Protein AF-A0A537M0W3-F1 (afdb_monomer_lite)

Radius of gyration: 39.7 Å; chains: 1; bounding box: 107×57×87 Å

Structure (mmCIF, N/CA/C/O backbone):
data_AF-A0A537M0W3-F1
#
_entry.id   AF-A0A537M0W3-F1
#
loop_
_atom_site.group_PDB
_atom_site.id
_atom_site.type_symbol
_atom_site.label_atom_id
_atom_site.label_alt_id
_atom_site.label_comp_id
_atom_site.label_asym_id
_atom_site.label_entity_id
_atom_site.label_seq_id
_atom_site.pdbx_PDB_ins_code
_atom_site.Cartn_x
_atom_site.Cartn_y
_atom_site.Cartn_z
_atom_site.occupancy
_atom_site.B_iso_or_equiv
_atom_site.auth_seq_id
_atom_site.auth_comp_id
_atom_site.auth_asym_id
_atom_site.auth_atom_id
_atom_site.pdbx_PDB_model_num
ATOM 1 N N . MET A 1 1 ? 85.245 47.380 -5.553 1.00 40.91 1 MET A N 1
ATOM 2 C CA . MET A 1 1 ? 85.150 46.932 -6.962 1.00 40.91 1 MET A CA 1
ATOM 3 C C . MET A 1 1 ? 83.677 46.834 -7.334 1.00 40.91 1 MET A C 1
ATOM 5 O O . MET A 1 1 ? 82.998 45.937 -6.857 1.00 40.91 1 MET A O 1
ATOM 9 N N . HIS A 1 2 ? 83.150 47.804 -8.081 1.00 45.47 2 HIS A N 1
ATOM 10 C CA . HIS A 1 2 ? 81.760 47.818 -8.549 1.00 45.47 2 HIS A CA 1
ATOM 11 C C . HIS A 1 2 ? 81.747 47.508 -10.047 1.00 45.47 2 HIS A C 1
ATOM 13 O O . HIS A 1 2 ? 82.414 48.193 -10.819 1.00 45.47 2 HIS A O 1
ATOM 19 N N . ARG A 1 3 ? 81.030 46.451 -10.445 1.00 58.12 3 ARG A N 1
ATOM 20 C CA . ARG A 1 3 ? 80.797 46.100 -11.852 1.00 58.12 3 ARG A CA 1
ATOM 21 C C . ARG A 1 3 ? 79.487 46.749 -12.323 1.00 58.12 3 ARG A C 1
ATOM 23 O O . ARG A 1 3 ? 78.494 46.633 -11.609 1.00 58.12 3 ARG A O 1
ATOM 30 N N . PRO A 1 4 ? 79.459 47.409 -13.493 1.00 53.31 4 PRO A N 1
ATOM 31 C CA . PRO A 1 4 ? 78.241 48.001 -14.035 1.00 53.31 4 PRO A CA 1
ATOM 32 C C . PRO A 1 4 ? 77.312 46.930 -14.628 1.00 53.31 4 PRO A C 1
ATOM 34 O O . PRO A 1 4 ? 77.769 45.966 -15.243 1.00 53.31 4 PRO A O 1
ATOM 37 N N . LEU A 1 5 ? 76.003 47.125 -14.451 1.00 60.28 5 LEU A N 1
ATOM 38 C CA . LEU A 1 5 ? 74.943 46.320 -15.067 1.00 60.28 5 LEU A CA 1
ATOM 39 C C . LEU A 1 5 ? 74.863 46.589 -16.584 1.00 60.28 5 LEU A C 1
ATOM 41 O O . LEU A 1 5 ? 75.026 47.740 -17.006 1.00 60.28 5 LEU A O 1
ATOM 45 N N . PRO A 1 6 ? 74.585 45.567 -17.416 1.00 57.66 6 PRO A N 1
ATOM 46 C CA . PRO A 1 6 ? 74.405 45.753 -18.848 1.00 57.66 6 PRO A CA 1
ATOM 47 C C . PRO A 1 6 ? 73.098 46.499 -19.138 1.00 57.66 6 PRO A C 1
ATOM 49 O O . PRO A 1 6 ? 72.035 46.190 -18.601 1.00 57.66 6 PRO A O 1
ATOM 52 N N . ARG A 1 7 ? 73.189 47.490 -20.027 1.00 60.25 7 ARG A N 1
ATOM 53 C CA . ARG A 1 7 ? 72.039 48.184 -20.608 1.00 60.25 7 ARG A CA 1
ATOM 54 C C . ARG A 1 7 ? 71.311 47.206 -21.531 1.00 60.25 7 ARG A C 1
ATOM 56 O O . ARG A 1 7 ? 71.830 46.871 -22.593 1.00 60.25 7 ARG A O 1
ATOM 63 N N . PHE A 1 8 ? 70.128 46.750 -21.126 1.00 57.03 8 PHE A N 1
ATOM 64 C CA . PHE A 1 8 ? 69.232 46.001 -22.002 1.00 57.03 8 PHE A CA 1
ATOM 65 C C . PHE A 1 8 ? 68.821 46.904 -23.169 1.00 57.03 8 PHE A C 1
ATOM 67 O O . PHE A 1 8 ? 68.101 47.886 -23.002 1.00 57.03 8 PHE A O 1
ATOM 74 N N . CYS A 1 9 ? 69.357 46.598 -24.349 1.00 58.41 9 CYS A N 1
ATOM 75 C CA . CYS A 1 9 ? 69.017 47.262 -25.595 1.00 58.41 9 CYS A CA 1
ATOM 76 C C . CYS A 1 9 ? 67.552 46.940 -25.930 1.00 58.41 9 CYS A C 1
ATOM 78 O O . CYS A 1 9 ? 67.161 45.772 -25.949 1.00 58.41 9 CYS A O 1
ATOM 80 N N . ALA A 1 10 ? 66.744 47.965 -26.192 1.00 55.66 10 ALA A N 1
ATOM 81 C CA . ALA A 1 10 ? 65.304 47.898 -26.458 1.00 55.66 10 ALA A CA 1
ATOM 82 C C . ALA A 1 10 ? 64.933 47.244 -27.814 1.00 55.66 10 ALA A C 1
ATOM 84 O O . ALA A 1 10 ? 63.968 47.642 -28.456 1.00 55.66 10 ALA A O 1
ATOM 85 N N . ALA A 1 11 ? 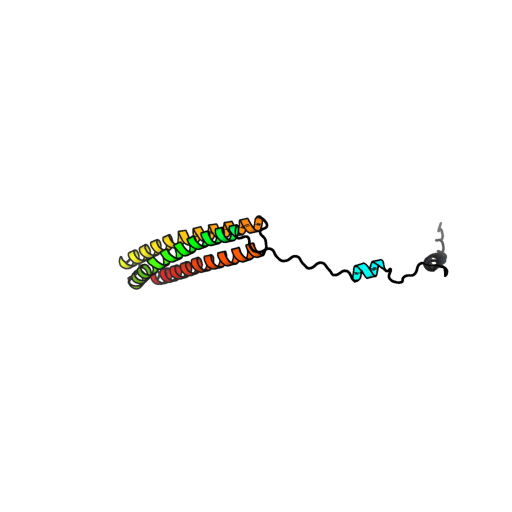65.700 46.252 -28.275 1.00 54.69 11 ALA A N 1
ATOM 86 C CA . ALA A 1 11 ? 65.519 45.592 -29.571 1.00 54.69 11 ALA A CA 1
ATOM 87 C C . ALA A 1 11 ? 64.727 44.270 -29.489 1.00 54.69 11 ALA A C 1
ATOM 89 O O . ALA A 1 11 ? 64.245 43.777 -30.506 1.00 54.69 11 ALA A O 1
ATOM 90 N N . ALA A 1 12 ? 64.549 43.702 -28.291 1.00 56.41 12 ALA A N 1
ATOM 91 C CA . ALA A 1 12 ? 63.830 42.439 -28.099 1.00 56.41 12 ALA A CA 1
ATOM 92 C C . ALA A 1 12 ? 62.313 42.478 -28.428 1.00 56.41 12 ALA A C 1
ATOM 94 O O . ALA A 1 12 ? 61.827 41.505 -29.003 1.00 56.41 12 ALA A O 1
ATOM 95 N N . PRO A 1 13 ? 61.543 43.556 -28.149 1.00 56.16 13 PRO A N 1
ATOM 96 C CA . PRO A 1 13 ? 60.104 43.565 -28.444 1.00 56.16 13 PRO A CA 1
ATOM 97 C C . PRO A 1 13 ? 59.805 43.705 -29.944 1.00 56.16 13 PRO A C 1
ATOM 99 O O . PRO A 1 13 ? 58.809 43.180 -30.433 1.00 56.16 13 PRO A O 1
ATOM 102 N N . ALA A 1 14 ? 60.680 44.390 -30.689 1.00 61.19 14 ALA A N 1
ATOM 103 C CA . ALA A 1 14 ? 60.491 44.650 -32.116 1.00 61.19 14 ALA A CA 1
ATOM 104 C C . ALA A 1 14 ? 60.643 43.379 -32.970 1.00 61.19 14 ALA A C 1
ATOM 106 O O . ALA A 1 14 ? 59.925 43.204 -33.951 1.00 61.19 14 ALA A O 1
ATOM 107 N N . LEU A 1 15 ? 61.530 42.462 -32.567 1.00 61.00 15 LEU A N 1
ATOM 108 C CA . LEU A 1 15 ? 61.739 41.197 -33.275 1.00 61.00 15 LEU A CA 1
ATOM 109 C C . LEU A 1 15 ? 60.586 40.199 -33.050 1.00 61.00 15 LEU A C 1
ATOM 111 O O . LEU A 1 15 ? 60.297 39.391 -33.929 1.00 61.00 15 LEU A O 1
ATOM 115 N N . LEU A 1 16 ? 59.904 40.279 -31.899 1.00 64.38 16 LEU A N 1
ATOM 116 C CA . LEU A 1 16 ? 58.727 39.460 -31.596 1.00 64.38 16 LEU A CA 1
ATOM 117 C C . LEU A 1 16 ? 57.475 39.957 -32.340 1.00 64.38 16 LEU A C 1
ATOM 119 O O . LEU A 1 16 ? 56.716 39.152 -32.863 1.00 64.38 16 LEU A O 1
ATOM 123 N N . LEU A 1 17 ? 57.268 41.275 -32.456 1.00 62.50 17 LEU A N 1
ATOM 124 C CA . LEU A 1 17 ? 56.164 41.811 -33.268 1.00 62.50 17 LEU A CA 1
ATOM 125 C C . LEU A 1 17 ? 56.340 41.524 -34.769 1.00 62.50 17 LEU A C 1
ATOM 127 O O . LEU A 1 17 ? 55.355 41.276 -35.462 1.00 62.50 17 LEU A O 1
ATOM 131 N N . ALA A 1 18 ? 57.578 41.516 -35.272 1.00 62.78 18 ALA A N 1
ATOM 132 C CA . ALA A 1 18 ? 57.858 41.215 -36.676 1.00 62.78 18 ALA A CA 1
ATOM 133 C C . ALA A 1 18 ? 57.569 39.747 -37.051 1.00 62.78 18 ALA A C 1
ATOM 135 O O . ALA A 1 18 ? 57.170 39.477 -38.182 1.00 62.78 18 ALA A O 1
ATOM 136 N N . SER A 1 19 ? 57.715 38.798 -36.118 1.00 63.47 19 SER A N 1
ATOM 137 C CA . SER A 1 19 ? 57.411 37.381 -36.363 1.00 63.47 19 SER A CA 1
ATOM 138 C C . SER A 1 19 ? 55.914 37.059 -36.308 1.00 63.47 19 SER A C 1
ATOM 140 O O . SER A 1 19 ? 55.471 36.178 -37.041 1.00 63.47 19 SER A O 1
ATOM 142 N N . LEU A 1 20 ? 55.104 37.812 -35.549 1.00 63.75 20 LEU A N 1
ATOM 143 C CA . LEU A 1 20 ? 53.636 37.700 -35.606 1.00 63.75 20 LEU A CA 1
ATOM 144 C C . LEU A 1 20 ? 53.045 38.256 -36.915 1.00 63.75 20 LEU A C 1
ATOM 146 O O . LEU A 1 20 ? 51.988 37.806 -37.350 1.00 63.75 20 LEU A O 1
ATOM 150 N N . ALA A 1 21 ? 53.726 39.203 -37.568 1.00 62.12 21 ALA A N 1
ATOM 151 C CA . ALA A 1 21 ? 53.281 39.788 -38.835 1.00 62.12 21 ALA A CA 1
ATOM 152 C C . ALA A 1 21 ? 53.604 38.923 -40.074 1.00 62.12 21 ALA A C 1
ATOM 154 O O . ALA A 1 21 ? 53.117 39.212 -41.166 1.00 62.12 21 ALA A O 1
ATOM 155 N N . ALA A 1 22 ? 54.389 37.849 -39.925 1.00 61.69 22 ALA A N 1
ATOM 156 C CA . ALA A 1 22 ? 54.801 36.972 -41.027 1.00 61.69 22 ALA A CA 1
ATOM 157 C C . ALA A 1 22 ? 53.754 35.899 -41.416 1.00 61.69 22 ALA A C 1
ATOM 159 O O . ALA A 1 22 ? 54.017 35.075 -42.287 1.00 61.69 22 ALA A O 1
ATOM 160 N N . GLY A 1 23 ? 52.573 35.894 -40.783 1.00 61.16 23 GLY A N 1
ATOM 161 C CA . GLY A 1 23 ? 51.503 34.915 -41.029 1.00 61.16 23 GLY A CA 1
ATOM 162 C C . GLY A 1 23 ? 50.580 35.221 -42.217 1.00 61.16 23 GLY A C 1
ATOM 163 O O . GLY A 1 23 ? 49.711 34.410 -42.531 1.00 61.16 23 GLY A O 1
ATOM 164 N N . CYS A 1 24 ? 50.737 36.368 -42.884 1.00 67.56 24 CYS A N 1
ATOM 165 C CA . CYS A 1 24 ? 49.983 36.670 -44.100 1.00 67.56 24 CYS A CA 1
ATOM 166 C C . CYS A 1 24 ? 50.543 35.852 -45.269 1.00 67.56 24 CYS A C 1
ATOM 168 O O . CYS A 1 24 ? 51.591 36.183 -45.823 1.00 67.56 24 CYS A O 1
ATOM 170 N N . ALA A 1 25 ? 49.840 34.783 -45.646 1.00 71.62 25 ALA A N 1
ATOM 171 C CA . ALA A 1 25 ? 50.147 34.048 -46.865 1.00 71.62 25 ALA A CA 1
ATOM 172 C C . ALA A 1 25 ? 50.021 34.985 -48.080 1.00 71.62 25 ALA A C 1
ATOM 174 O O . ALA A 1 25 ? 49.065 35.758 -48.184 1.00 71.62 25 ALA A O 1
ATOM 175 N N . ALA A 1 26 ? 51.000 34.935 -48.986 1.00 73.50 26 ALA A N 1
ATOM 176 C CA . ALA A 1 26 ? 50.941 35.685 -50.235 1.00 73.50 26 ALA A CA 1
ATOM 177 C C . ALA A 1 26 ? 49.704 35.252 -51.051 1.00 73.50 26 ALA A C 1
ATOM 179 O O . ALA A 1 26 ? 49.332 34.077 -50.990 1.00 73.50 26 ALA A O 1
ATOM 180 N N . PRO A 1 27 ? 49.068 36.158 -51.818 1.00 71.19 27 PRO A N 1
ATOM 181 C CA . PRO A 1 27 ? 47.974 35.789 -52.709 1.00 71.19 27 PRO A CA 1
ATOM 182 C C . PRO A 1 27 ? 48.408 34.646 -53.630 1.00 71.19 27 PRO A C 1
ATOM 184 O O . PRO A 1 27 ? 49.463 34.718 -54.260 1.00 71.19 27 PRO A O 1
ATOM 187 N N . GLY A 1 28 ? 47.608 33.589 -53.688 1.00 75.31 28 GLY A N 1
ATOM 188 C CA . GLY A 1 28 ? 47.897 32.384 -54.450 1.00 75.31 28 GLY A CA 1
ATOM 189 C C . GLY A 1 28 ? 46.620 31.603 -54.721 1.00 75.31 28 GLY A C 1
ATOM 190 O O . GLY A 1 28 ? 45.548 31.961 -54.226 1.00 75.31 28 GLY A O 1
ATOM 191 N N . ASP A 1 29 ? 46.735 30.538 -55.508 1.00 81.69 29 ASP A N 1
ATOM 192 C CA . ASP A 1 29 ? 45.612 29.655 -55.815 1.00 81.69 29 ASP A CA 1
ATOM 193 C C . ASP A 1 29 ? 45.293 28.779 -54.600 1.00 81.69 29 ASP A C 1
ATOM 195 O O . ASP A 1 29 ? 45.749 27.643 -54.459 1.00 81.69 29 ASP A O 1
ATOM 199 N N . PHE A 1 30 ? 44.523 29.347 -53.676 1.00 82.12 30 PHE A N 1
ATOM 200 C CA . PHE A 1 30 ? 43.983 28.629 -52.534 1.00 82.12 30 PHE A CA 1
ATOM 201 C C . PHE A 1 30 ? 42.694 27.900 -52.928 1.00 82.12 30 PHE A C 1
ATOM 203 O O . PHE A 1 30 ? 41.921 28.394 -53.755 1.00 82.12 30 PHE A O 1
ATOM 210 N N . PRO A 1 31 ? 42.411 26.735 -52.324 1.00 81.12 31 PRO A N 1
ATOM 211 C CA . PRO A 1 31 ? 41.128 26.080 -52.514 1.00 81.12 31 PRO A CA 1
ATOM 212 C C . PRO A 1 31 ? 39.987 26.990 -52.039 1.00 81.12 31 PRO A C 1
ATOM 214 O O . PRO A 1 31 ? 40.094 27.674 -51.020 1.00 81.12 31 PRO A O 1
ATOM 217 N N . SER A 1 32 ? 38.878 26.977 -52.780 1.00 82.62 32 SER A N 1
ATOM 218 C CA . SER A 1 32 ? 37.673 27.733 -52.432 1.00 82.62 32 SER A CA 1
ATOM 219 C C . SER A 1 32 ? 37.153 27.341 -51.044 1.00 82.62 32 SER A C 1
ATOM 221 O O . SER A 1 32 ? 37.043 26.155 -50.730 1.00 82.62 32 SER A O 1
ATOM 223 N N . LEU A 1 33 ? 36.785 28.344 -50.239 1.00 82.88 33 LEU A N 1
ATOM 224 C CA . LEU A 1 33 ? 36.066 28.176 -48.967 1.00 82.88 33 LEU A CA 1
ATOM 225 C C . LEU A 1 33 ? 34.545 28.105 -49.157 1.00 82.88 33 LEU A C 1
ATOM 227 O O . LEU A 1 33 ? 33.789 28.170 -48.189 1.00 82.88 33 LEU A O 1
ATOM 231 N N . GLN A 1 34 ? 34.072 28.021 -50.400 1.00 86.62 34 GLN A N 1
ATOM 232 C CA . GLN A 1 34 ? 32.657 27.796 -50.643 1.00 86.62 34 GLN A CA 1
ATOM 233 C C . GLN A 1 34 ? 32.244 26.420 -50.096 1.00 86.62 34 GLN A C 1
ATOM 235 O O . GLN A 1 34 ? 33.003 25.457 -50.254 1.00 86.62 34 GLN A O 1
ATOM 240 N N . PRO A 1 35 ? 31.037 26.305 -49.510 1.00 82.56 35 PRO A N 1
ATOM 241 C CA . PRO A 1 35 ? 30.523 25.039 -49.007 1.00 82.56 35 PRO A CA 1
ATOM 242 C C . PRO A 1 35 ? 30.577 23.938 -50.065 1.00 82.56 35 PRO A C 1
ATOM 244 O O . PRO A 1 35 ? 30.039 24.078 -51.180 1.00 82.56 35 PRO A O 1
ATOM 247 N N . ARG A 1 36 ? 31.213 22.821 -49.707 1.00 86.75 36 ARG A N 1
ATOM 248 C CA . ARG A 1 36 ? 31.370 21.688 -50.622 1.00 86.75 36 ARG A CA 1
ATOM 249 C C . ARG A 1 36 ? 30.007 21.023 -50.850 1.00 86.75 36 ARG A C 1
ATOM 251 O O . ARG A 1 36 ? 29.175 21.013 -49.945 1.00 86.75 36 ARG A O 1
ATOM 258 N N . PRO A 1 37 ? 29.751 20.418 -52.023 1.00 85.75 37 PRO A N 1
ATOM 259 C CA . PRO A 1 37 ? 28.492 19.709 -52.271 1.00 85.75 37 PRO A CA 1
ATOM 260 C C . PRO A 1 37 ? 28.153 18.640 -51.215 1.00 85.75 37 PRO A C 1
ATOM 262 O O . PRO A 1 37 ? 26.993 18.500 -50.845 1.00 85.75 37 PRO A O 1
ATOM 265 N N . ILE A 1 38 ? 29.160 17.942 -50.673 1.00 81.88 38 ILE A N 1
ATOM 266 C CA . ILE A 1 38 ? 28.968 16.911 -49.637 1.00 81.88 38 ILE A CA 1
ATOM 267 C C . ILE A 1 38 ? 28.486 17.477 -48.292 1.00 81.88 38 ILE A C 1
ATOM 269 O O . ILE A 1 38 ? 27.732 16.822 -47.582 1.00 81.88 38 ILE A O 1
ATOM 273 N N . GLU A 1 39 ? 28.878 18.705 -47.950 1.00 83.44 39 GLU A N 1
ATOM 274 C CA . GLU A 1 39 ? 28.471 19.360 -46.700 1.00 83.44 39 GLU A CA 1
ATOM 275 C C . GLU A 1 39 ? 27.004 19.806 -46.768 1.00 83.44 39 GLU A C 1
ATOM 277 O O . GLU A 1 39 ? 26.288 19.720 -45.775 1.00 83.44 39 GLU A O 1
ATOM 282 N N . ARG A 1 40 ? 26.530 20.206 -47.957 1.00 79.69 40 ARG A N 1
ATOM 283 C CA . ARG A 1 40 ? 25.110 20.506 -48.203 1.00 79.69 40 ARG A CA 1
ATOM 284 C C . ARG A 1 40 ? 24.238 19.259 -48.131 1.00 79.69 40 ARG A C 1
ATOM 286 O O . ARG A 1 40 ? 23.226 19.282 -47.448 1.00 79.69 40 ARG A O 1
ATOM 293 N N . ALA A 1 41 ? 24.677 18.160 -48.743 1.00 78.75 41 ALA A N 1
ATOM 294 C CA . ALA A 1 41 ? 23.950 16.892 -48.693 1.00 78.75 41 ALA A CA 1
ATOM 295 C C . ALA A 1 41 ? 23.770 16.360 -47.259 1.00 78.75 41 ALA A C 1
ATOM 297 O O . ALA A 1 41 ? 22.763 15.728 -46.966 1.00 78.75 41 ALA A O 1
ATOM 298 N N . LEU A 1 42 ? 24.727 16.627 -46.361 1.00 75.25 42 LEU A N 1
ATOM 299 C CA . LEU A 1 42 ? 24.615 16.259 -44.947 1.00 75.25 42 LEU A CA 1
ATOM 300 C C . LEU A 1 42 ? 23.693 17.204 -44.161 1.00 75.25 42 LEU A C 1
ATOM 302 O O . LEU A 1 42 ? 23.002 16.756 -43.256 1.00 75.25 42 LEU A O 1
ATOM 306 N N . ALA A 1 43 ? 23.675 18.496 -44.501 1.00 73.38 43 ALA A N 1
ATOM 307 C CA . ALA A 1 43 ? 22.787 19.480 -43.878 1.00 73.38 43 ALA A CA 1
ATOM 308 C C . ALA A 1 43 ? 21.321 19.339 -44.331 1.00 73.38 43 ALA A C 1
ATOM 310 O O . ALA A 1 43 ? 20.413 19.697 -43.589 1.00 73.38 43 ALA A O 1
ATOM 311 N N . GLU A 1 44 ? 21.107 18.828 -45.543 1.00 72.56 44 GLU A N 1
ATOM 312 C CA . GLU A 1 44 ? 19.795 18.534 -46.133 1.00 72.56 44 GLU A CA 1
ATOM 313 C C . GLU A 1 44 ? 19.315 17.107 -45.828 1.00 72.56 44 GLU A C 1
ATOM 315 O O . GLU A 1 44 ? 18.201 16.743 -46.197 1.00 72.56 44 GLU A O 1
ATOM 320 N N . ALA A 1 45 ? 20.141 16.284 -45.172 1.00 76.38 45 ALA A N 1
ATOM 321 C CA . ALA A 1 45 ? 19.710 14.976 -44.713 1.00 76.38 45 ALA A CA 1
ATOM 322 C C . ALA A 1 45 ? 18.672 15.161 -43.601 1.00 76.38 45 ALA A C 1
ATOM 324 O O . ALA A 1 45 ? 18.981 15.721 -42.546 1.00 76.38 45 ALA A O 1
ATOM 325 N N . ASP A 1 46 ? 17.452 14.676 -43.834 1.00 77.06 46 ASP A N 1
ATOM 326 C CA . ASP A 1 46 ? 16.426 14.626 -42.797 1.00 77.06 46 ASP A CA 1
ATOM 327 C C . ASP A 1 46 ? 16.982 13.882 -41.578 1.00 77.06 46 ASP A C 1
ATOM 329 O O . ASP A 1 46 ? 17.488 12.758 -41.684 1.00 77.06 46 ASP A O 1
ATOM 333 N N . ALA A 1 47 ? 16.905 14.525 -40.410 1.00 76.56 47 ALA A N 1
ATOM 334 C CA . ALA A 1 47 ? 17.225 13.865 -39.157 1.00 76.56 47 ALA A CA 1
ATOM 335 C C . ALA A 1 47 ? 16.336 12.622 -39.030 1.00 76.56 47 ALA A C 1
ATOM 337 O O . ALA A 1 47 ? 15.124 12.691 -39.255 1.00 76.56 47 ALA A O 1
ATOM 338 N N . ALA A 1 48 ? 16.941 11.480 -38.691 1.00 79.88 48 ALA A N 1
ATOM 339 C CA . ALA A 1 48 ? 16.170 10.276 -38.425 1.00 79.88 48 ALA A CA 1
ATOM 340 C C . ALA A 1 48 ? 15.112 10.595 -37.351 1.00 79.88 48 ALA A C 1
ATOM 342 O O . ALA A 1 48 ? 15.446 11.272 -36.374 1.00 79.88 48 ALA A O 1
ATOM 343 N N . PRO A 1 49 ? 13.854 10.153 -37.524 1.00 80.25 49 PRO A N 1
ATOM 344 C CA . PRO A 1 49 ? 12.826 10.393 -36.525 1.00 80.25 49 PRO A CA 1
ATOM 345 C C . PRO A 1 49 ? 13.252 9.780 -35.192 1.00 80.25 49 PRO A C 1
ATOM 347 O O . PRO A 1 49 ? 13.844 8.695 -35.164 1.00 80.25 49 PRO A O 1
ATOM 350 N N . ASP A 1 50 ? 12.928 10.468 -34.098 1.00 83.06 50 ASP A N 1
ATOM 351 C CA . ASP A 1 50 ? 13.176 9.938 -32.763 1.00 83.06 50 ASP A CA 1
ATOM 352 C C . ASP A 1 50 ? 12.498 8.566 -32.608 1.00 83.06 50 ASP A C 1
ATOM 354 O O . ASP A 1 50 ? 11.372 8.363 -33.086 1.00 83.06 50 ASP A O 1
ATOM 358 N N . PRO A 1 51 ? 13.158 7.596 -31.952 1.00 80.38 51 PRO A N 1
ATOM 359 C CA . PRO A 1 51 ? 12.557 6.297 -31.712 1.00 80.38 51 PRO A CA 1
ATOM 360 C C . PRO A 1 51 ? 11.281 6.444 -30.875 1.00 80.38 51 PRO A C 1
ATOM 362 O O . PRO A 1 51 ? 11.251 7.133 -29.855 1.00 80.38 51 PRO A O 1
ATOM 365 N N . VAL A 1 52 ? 10.219 5.759 -31.304 1.00 83.25 52 VAL A N 1
ATOM 366 C CA . VAL A 1 52 ? 8.943 5.726 -30.579 1.00 83.25 52 VAL A CA 1
ATOM 367 C C . VAL A 1 52 ? 9.158 5.046 -29.218 1.00 83.25 52 VAL A C 1
ATOM 369 O O . VAL A 1 52 ? 9.767 3.972 -29.179 1.00 83.25 52 VAL A O 1
ATOM 372 N N . PRO A 1 53 ? 8.656 5.617 -28.105 1.00 83.00 53 PRO A N 1
ATOM 373 C CA . PRO A 1 53 ? 8.751 4.981 -26.798 1.00 83.00 53 PRO A CA 1
ATOM 374 C C . PRO A 1 53 ? 8.130 3.583 -26.807 1.00 83.00 53 PRO A C 1
ATOM 376 O O . PRO A 1 53 ? 7.024 3.381 -27.315 1.00 83.00 53 PRO A O 1
ATOM 379 N N . ALA A 1 54 ? 8.833 2.614 -26.221 1.00 90.38 54 ALA A N 1
ATOM 380 C CA . ALA A 1 54 ? 8.288 1.277 -26.042 1.00 90.38 54 ALA A CA 1
ATOM 381 C C . ALA A 1 54 ? 7.081 1.316 -25.081 1.00 90.38 54 ALA A C 1
ATOM 383 O O . ALA A 1 54 ? 7.118 2.053 -24.089 1.00 90.38 54 ALA A O 1
ATOM 384 N N . PRO A 1 55 ? 6.024 0.524 -25.337 1.00 94.62 55 PRO A N 1
ATOM 385 C CA . PRO A 1 55 ? 4.905 0.404 -24.410 1.00 94.62 55 PRO A CA 1
ATOM 386 C C . PRO A 1 55 ? 5.342 -0.243 -23.088 1.00 94.62 55 PRO A C 1
ATOM 388 O O . PRO A 1 55 ? 6.405 -0.866 -22.997 1.00 94.62 55 PRO A O 1
ATOM 391 N N . ALA A 1 56 ? 4.499 -0.120 -22.062 1.00 96.56 56 ALA A N 1
ATOM 392 C CA . ALA A 1 56 ? 4.708 -0.810 -20.794 1.00 96.56 56 ALA A CA 1
ATOM 393 C C . ALA A 1 56 ? 4.716 -2.338 -20.982 1.00 96.56 56 ALA A C 1
ATOM 395 O O . ALA A 1 56 ? 3.945 -2.881 -21.779 1.00 96.56 56 ALA A O 1
ATOM 396 N N . ASP A 1 57 ? 5.567 -3.028 -20.225 1.00 97.75 57 ASP A N 1
ATOM 397 C CA . ASP A 1 57 ? 5.650 -4.485 -20.245 1.00 97.75 57 ASP A CA 1
ATOM 398 C C . ASP A 1 57 ? 4.404 -5.117 -19.607 1.00 97.75 57 ASP A C 1
ATOM 400 O O . ASP A 1 57 ? 4.142 -4.967 -18.410 1.00 97.75 57 ASP A O 1
ATOM 404 N N . ALA A 1 58 ? 3.619 -5.831 -20.414 1.00 97.69 58 ALA A N 1
ATOM 405 C CA . ALA A 1 58 ? 2.319 -6.349 -19.999 1.00 97.69 58 ALA A CA 1
ATOM 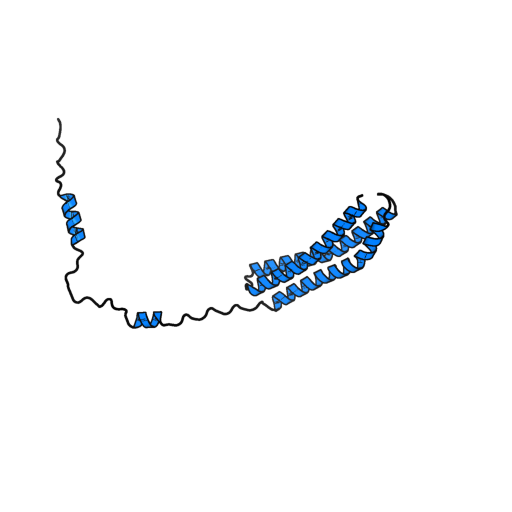406 C C . ALA A 1 58 ? 2.416 -7.408 -18.887 1.00 97.69 58 ALA A C 1
ATOM 408 O O . ALA A 1 58 ? 1.541 -7.465 -18.023 1.00 97.69 58 ALA A O 1
ATOM 409 N N . GLU A 1 59 ? 3.469 -8.231 -18.875 1.00 98.00 59 GLU A N 1
ATOM 410 C CA . GLU A 1 59 ? 3.661 -9.251 -17.838 1.00 98.00 59 GLU A CA 1
ATOM 411 C C . GLU A 1 59 ? 3.961 -8.603 -16.480 1.00 98.00 59 GLU A C 1
ATOM 413 O O . GLU A 1 59 ? 3.362 -8.958 -15.462 1.00 98.00 59 GLU A O 1
ATOM 418 N N . THR A 1 60 ? 4.859 -7.619 -16.471 1.00 98.31 60 THR A N 1
ATOM 419 C CA . THR A 1 60 ? 5.207 -6.827 -15.289 1.00 98.31 60 THR A CA 1
ATOM 420 C C . THR A 1 60 ? 3.985 -6.107 -14.731 1.00 98.31 60 THR A C 1
ATOM 422 O O . THR A 1 60 ? 3.713 -6.185 -13.532 1.00 98.31 60 THR A O 1
ATOM 425 N N . VAL A 1 61 ? 3.215 -5.450 -15.601 1.00 98.56 61 VAL A N 1
ATOM 426 C CA . VAL A 1 61 ? 1.982 -4.759 -15.206 1.00 98.56 61 VAL A CA 1
ATOM 427 C C . VAL A 1 61 ? 0.962 -5.749 -14.645 1.00 98.56 61 VAL A C 1
ATOM 429 O O . VAL A 1 61 ? 0.420 -5.507 -13.571 1.00 98.56 61 VAL A O 1
ATOM 432 N N . GLY A 1 62 ? 0.762 -6.903 -15.288 1.00 98.69 62 GLY A N 1
ATOM 433 C CA . GLY A 1 62 ? -0.162 -7.930 -14.801 1.00 98.69 62 GLY A CA 1
ATOM 434 C C . GLY A 1 62 ? 0.207 -8.478 -13.415 1.00 98.69 62 GLY A C 1
ATOM 435 O O . GLY A 1 62 ? -0.672 -8.713 -12.585 1.00 98.69 62 GLY A O 1
ATOM 436 N N . LYS A 1 63 ? 1.505 -8.632 -13.113 1.00 98.69 63 LYS A N 1
ATOM 437 C CA . LYS A 1 63 ? 1.975 -9.022 -11.768 1.00 98.69 63 LYS A CA 1
ATOM 438 C C . LYS A 1 63 ? 1.665 -7.953 -10.719 1.00 98.69 63 LYS A C 1
ATOM 440 O O . LYS A 1 63 ? 1.194 -8.292 -9.633 1.00 98.69 63 LYS A O 1
ATOM 445 N N . ALA A 1 64 ? 1.884 -6.680 -11.043 1.00 98.75 64 ALA A N 1
ATOM 446 C CA . ALA A 1 64 ? 1.544 -5.574 -10.152 1.00 98.75 64 ALA A CA 1
ATOM 447 C C . ALA A 1 64 ? 0.030 -5.463 -9.920 1.00 98.75 64 ALA A C 1
ATOM 449 O O . ALA A 1 64 ? -0.406 -5.304 -8.782 1.00 98.75 64 ALA A O 1
ATOM 450 N N . GLU A 1 65 ? -0.784 -5.632 -10.965 1.00 98.75 65 GLU A N 1
ATOM 451 C CA . GLU A 1 65 ? -2.248 -5.648 -10.856 1.00 98.75 65 GLU A CA 1
ATOM 452 C C . GLU A 1 65 ? -2.747 -6.820 -9.995 1.00 98.75 65 GLU A C 1
ATOM 454 O O . GLU A 1 65 ? -3.687 -6.664 -9.215 1.00 98.75 65 GLU A O 1
ATOM 459 N N . ALA A 1 66 ? -2.085 -7.980 -10.042 1.00 98.69 66 ALA A N 1
ATOM 460 C CA . ALA A 1 66 ? -2.404 -9.095 -9.151 1.00 98.69 66 ALA A CA 1
ATOM 461 C C . ALA A 1 66 ? -2.101 -8.778 -7.673 1.00 98.69 66 ALA A C 1
ATOM 463 O O . ALA A 1 66 ? -2.874 -9.162 -6.789 1.00 98.69 66 ALA A O 1
ATOM 464 N N . LEU A 1 67 ? -1.002 -8.071 -7.385 1.00 98.75 67 LEU A N 1
ATOM 465 C CA . LEU A 1 67 ? -0.690 -7.591 -6.033 1.00 98.75 67 LEU A CA 1
ATOM 466 C C . LEU A 1 67 ? -1.705 -6.538 -5.575 1.00 98.75 67 LEU A C 1
ATOM 468 O O . LEU A 1 67 ? -2.238 -6.653 -4.471 1.00 98.75 67 LEU A O 1
ATOM 472 N N . LEU A 1 68 ? -2.070 -5.596 -6.446 1.00 98.81 68 LEU A N 1
ATOM 473 C CA . LEU A 1 68 ? -3.144 -4.636 -6.190 1.00 98.81 68 LEU A CA 1
ATOM 474 C C . LEU A 1 68 ? -4.476 -5.333 -5.886 1.00 98.81 68 LEU A C 1
ATOM 476 O O . LEU A 1 68 ? -5.174 -4.952 -4.949 1.00 98.81 68 LEU A O 1
ATOM 480 N N . GLY A 1 69 ? -4.800 -6.414 -6.596 1.00 98.62 69 GLY A N 1
ATOM 481 C CA . GLY A 1 69 ? -5.982 -7.229 -6.322 1.00 98.62 69 GLY A CA 1
ATOM 482 C C . GLY A 1 69 ? -6.010 -7.808 -4.900 1.00 98.62 69 GLY A C 1
ATOM 483 O O . GLY A 1 69 ? -7.084 -7.887 -4.293 1.00 98.62 69 GLY A O 1
ATOM 484 N N . LYS A 1 70 ? -4.847 -8.156 -4.326 1.00 98.31 70 LYS A N 1
ATOM 485 C CA . LYS A 1 70 ? -4.732 -8.578 -2.916 1.00 98.31 70 LYS A CA 1
ATOM 486 C C . LYS A 1 70 ? -4.977 -7.414 -1.955 1.00 98.31 70 LYS A C 1
ATOM 488 O O . LYS A 1 70 ? -5.723 -7.585 -0.994 1.00 98.31 70 LYS A O 1
ATOM 493 N N . ILE A 1 71 ? -4.420 -6.234 -2.243 1.00 98.69 71 ILE A N 1
ATOM 494 C CA . ILE A 1 71 ? -4.644 -5.001 -1.465 1.00 98.69 71 ILE A CA 1
ATOM 495 C C . ILE A 1 71 ? -6.141 -4.659 -1.449 1.00 98.69 71 ILE A C 1
ATOM 497 O O . ILE A 1 71 ? -6.730 -4.460 -0.389 1.00 98.69 71 ILE A O 1
ATOM 501 N N . GLN A 1 72 ? -6.789 -4.674 -2.614 1.00 98.38 72 GLN A N 1
ATOM 502 C CA . GLN A 1 72 ? -8.231 -4.460 -2.745 1.00 98.38 72 GLN A CA 1
ATOM 503 C C . GLN A 1 72 ? -9.047 -5.541 -2.013 1.00 98.38 72 GLN A C 1
ATOM 505 O O . GLN A 1 72 ? -10.107 -5.243 -1.466 1.00 98.38 72 GLN A O 1
ATOM 510 N N . GLY A 1 73 ? -8.564 -6.788 -1.981 1.00 97.19 73 GLY A N 1
ATOM 511 C CA . GLY A 1 73 ? -9.125 -7.872 -1.168 1.00 97.19 73 GLY A CA 1
ATOM 512 C C . GLY A 1 73 ? -9.148 -7.536 0.318 1.00 97.19 73 GLY A C 1
ATOM 513 O O . GLY A 1 73 ? -10.226 -7.502 0.907 1.00 97.19 73 GLY A O 1
ATOM 514 N N . GLY A 1 74 ? -7.996 -7.175 0.884 1.00 96.38 74 GLY A N 1
ATOM 515 C CA . GLY A 1 74 ? -7.915 -6.718 2.273 1.00 96.38 74 GLY A CA 1
ATOM 516 C C . GLY A 1 74 ? -8.761 -5.463 2.534 1.00 96.38 74 GLY A C 1
ATOM 517 O O . GLY A 1 74 ? -9.399 -5.345 3.579 1.00 96.38 74 GLY A O 1
ATOM 518 N N . GLY A 1 75 ? -8.863 -4.564 1.550 1.00 97.56 75 GLY A N 1
ATOM 519 C CA . GLY A 1 75 ? -9.789 -3.428 1.560 1.00 97.56 75 GLY A CA 1
ATOM 520 C C . GLY A 1 75 ? -11.255 -3.835 1.739 1.00 97.56 75 GLY A C 1
ATOM 521 O O . GLY A 1 75 ? -11.966 -3.238 2.551 1.00 97.56 75 GLY A O 1
ATOM 522 N N . ARG A 1 76 ? -11.710 -4.870 1.023 1.00 97.75 76 ARG A N 1
ATOM 523 C CA . ARG A 1 76 ? -13.075 -5.407 1.152 1.00 97.75 76 ARG A CA 1
ATOM 524 C C . ARG A 1 76 ? -13.307 -6.049 2.516 1.00 97.75 76 ARG A C 1
ATOM 526 O O . ARG A 1 76 ? -14.342 -5.781 3.121 1.00 97.75 76 ARG A O 1
ATOM 533 N N . ASP A 1 77 ? -12.351 -6.828 3.014 1.00 97.06 77 ASP A N 1
ATOM 534 C CA . ASP A 1 77 ? -12.461 -7.489 4.320 1.00 97.06 77 ASP A CA 1
ATOM 535 C C . ASP A 1 77 ? -12.525 -6.465 5.463 1.00 97.06 77 ASP A C 1
ATOM 537 O O . ASP A 1 77 ? -13.388 -6.547 6.342 1.00 97.06 77 ASP A O 1
ATOM 541 N N . PHE A 1 78 ? -11.685 -5.429 5.396 1.00 98.38 78 PHE A N 1
ATOM 542 C CA . PHE A 1 78 ? -11.741 -4.283 6.303 1.00 98.38 78 PHE A CA 1
ATOM 543 C C . PHE A 1 78 ? -13.104 -3.582 6.234 1.00 98.38 78 PHE A C 1
ATOM 545 O O . PHE A 1 78 ? -13.745 -3.333 7.257 1.00 98.38 78 PHE A O 1
ATOM 552 N N . GLY A 1 79 ? -13.574 -3.288 5.018 1.00 98.06 79 GLY A N 1
ATOM 553 C CA . GLY A 1 79 ? -14.857 -2.629 4.782 1.00 98.06 79 GLY A CA 1
ATOM 554 C C . GLY A 1 79 ? -16.058 -3.438 5.279 1.00 98.06 79 GLY A C 1
ATOM 555 O O . GLY A 1 79 ? -17.030 -2.849 5.747 1.00 98.06 79 GLY A O 1
ATOM 556 N N . ALA A 1 80 ? -15.987 -4.770 5.237 1.00 98.25 80 ALA A N 1
ATOM 557 C CA . ALA A 1 80 ? -17.031 -5.652 5.750 1.00 98.25 80 ALA A CA 1
ATOM 558 C C . ALA A 1 80 ? -17.127 -5.620 7.286 1.00 98.25 80 ALA A C 1
ATOM 560 O O . ALA A 1 80 ? -18.229 -5.681 7.835 1.00 98.25 80 ALA A O 1
ATOM 561 N N . LEU A 1 81 ? -15.994 -5.490 7.986 1.00 97.94 81 LEU A N 1
ATOM 562 C CA . LEU A 1 81 ? -15.949 -5.454 9.451 1.00 97.94 81 LEU A CA 1
ATOM 563 C C . LEU A 1 81 ? -16.213 -4.050 10.028 1.00 97.94 81 LEU A C 1
ATOM 565 O O . LEU A 1 81 ? -16.755 -3.918 11.129 1.00 97.94 81 LEU A O 1
ATOM 569 N N . LEU A 1 82 ? -15.877 -2.997 9.280 1.00 98.50 82 LEU A N 1
ATOM 570 C CA . LEU A 1 82 ? -15.946 -1.602 9.722 1.00 98.50 82 LEU A CA 1
ATOM 571 C C . LEU A 1 82 ? -17.313 -1.165 10.303 1.00 98.50 82 LEU A C 1
ATOM 573 O O . LEU A 1 82 ? -17.310 -0.503 11.345 1.00 98.50 82 LEU A O 1
ATOM 577 N N . PRO A 1 83 ? -18.485 -1.503 9.718 1.00 98.56 83 PRO A N 1
ATOM 578 C CA . PRO A 1 83 ? -19.776 -1.084 10.266 1.00 98.56 83 PRO A CA 1
ATOM 579 C C . PRO A 1 83 ? -20.030 -1.601 11.684 1.00 98.56 83 PRO A C 1
ATOM 581 O O . PRO A 1 83 ? -20.541 -0.860 12.521 1.00 98.56 83 PRO A O 1
ATOM 584 N N . GLU A 1 84 ? -19.652 -2.847 11.975 1.00 98.12 84 GLU A N 1
ATOM 585 C CA . GLU A 1 84 ? -19.822 -3.430 13.309 1.00 98.12 84 GLU A CA 1
ATOM 586 C C . GLU A 1 84 ? -18.930 -2.737 14.340 1.00 98.12 84 GLU A C 1
ATOM 588 O O . GLU A 1 84 ? -19.377 -2.406 15.438 1.00 98.12 84 GLU A O 1
ATOM 593 N N . VAL A 1 85 ? -17.683 -2.455 13.968 1.00 98.56 85 VAL A N 1
ATOM 594 C CA . VAL A 1 85 ? -16.726 -1.763 14.840 1.00 98.56 85 VAL A CA 1
ATOM 595 C C . VAL A 1 85 ? -17.211 -0.349 15.147 1.00 98.56 85 VAL A C 1
ATOM 597 O O . VAL A 1 85 ? -17.205 0.057 16.305 1.00 98.56 85 VAL A O 1
ATOM 600 N N . ARG A 1 86 ? -17.725 0.373 14.141 1.00 98.56 86 ARG A N 1
ATOM 601 C CA . ARG A 1 86 ? -18.340 1.698 14.328 1.00 98.56 86 ARG A CA 1
ATOM 602 C C . ARG A 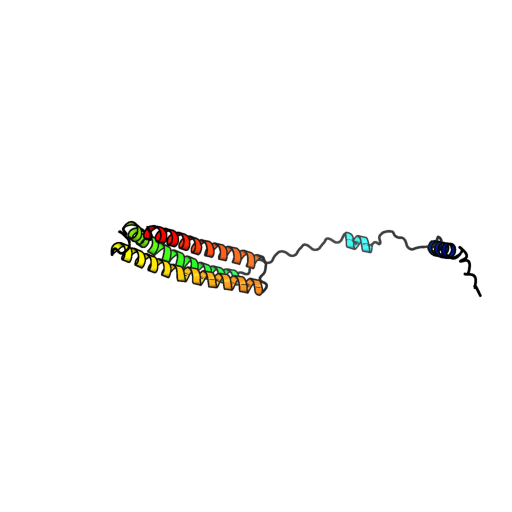1 86 ? -19.525 1.657 15.290 1.00 98.56 86 ARG A C 1
ATOM 604 O O . ARG A 1 86 ? -19.625 2.527 16.150 1.00 98.56 86 ARG A O 1
ATOM 611 N N . ARG A 1 87 ? -20.407 0.655 15.178 1.00 98.44 87 ARG A N 1
ATOM 612 C CA . ARG A 1 87 ? -21.537 0.499 16.113 1.00 98.44 87 ARG A CA 1
ATOM 613 C C . ARG A 1 87 ? -21.064 0.266 17.542 1.00 98.44 87 ARG A C 1
ATOM 615 O O . ARG A 1 87 ? -21.586 0.901 18.451 1.00 98.44 87 ARG A O 1
ATOM 622 N N . ARG A 1 88 ? -20.081 -0.616 17.739 1.00 98.19 88 ARG A N 1
ATOM 623 C CA . ARG A 1 88 ? -19.523 -0.903 19.069 1.00 98.19 88 ARG A CA 1
ATOM 624 C C . ARG A 1 88 ? -18.826 0.308 19.667 1.00 98.19 88 ARG A C 1
ATOM 626 O O . ARG A 1 88 ? -19.053 0.600 20.831 1.00 98.19 88 ARG A O 1
ATOM 633 N N . ALA A 1 89 ? -18.052 1.036 18.866 1.00 98.06 89 ALA A N 1
ATOM 634 C CA . ALA A 1 89 ? -17.400 2.260 19.313 1.00 98.06 89 ALA A CA 1
ATOM 635 C C . ALA A 1 89 ? -18.415 3.335 19.729 1.00 98.06 89 ALA A C 1
ATOM 637 O O . ALA A 1 89 ? -18.262 3.944 20.779 1.00 98.06 89 ALA A O 1
ATOM 638 N N . ALA A 1 90 ? -19.500 3.512 18.968 1.00 97.62 90 ALA A N 1
ATOM 639 C CA . ALA A 1 90 ? -20.557 4.465 19.310 1.00 97.62 90 ALA A CA 1
ATOM 640 C C . ALA A 1 90 ? -21.371 4.075 20.559 1.00 97.62 90 ALA A C 1
ATOM 642 O O . ALA A 1 90 ? -21.938 4.946 21.213 1.00 97.62 90 ALA A O 1
ATOM 643 N N . ALA A 1 91 ? -21.462 2.780 20.870 1.00 97.12 91 ALA A N 1
ATOM 644 C CA . ALA A 1 91 ? -22.162 2.264 22.046 1.00 97.12 91 ALA A CA 1
ATOM 645 C C . ALA A 1 91 ? -21.250 2.098 23.276 1.00 97.12 91 ALA A C 1
ATOM 647 O O . ALA A 1 91 ? -21.732 1.683 24.331 1.00 97.12 91 ALA A O 1
ATOM 648 N N . ALA A 1 92 ? -19.950 2.376 23.144 1.00 97.94 92 ALA A N 1
ATOM 649 C CA . ALA A 1 92 ? -18.994 2.218 24.225 1.00 97.94 92 ALA A CA 1
ATOM 650 C C . ALA A 1 92 ? -19.314 3.184 25.375 1.00 97.94 92 ALA A C 1
ATOM 652 O O . ALA A 1 92 ? -19.514 4.382 25.177 1.00 97.94 92 ALA A O 1
ATOM 653 N N . GLY A 1 93 ? -19.375 2.642 26.589 1.00 95.88 93 GLY A N 1
ATOM 654 C CA . GLY A 1 93 ? -19.446 3.415 27.821 1.00 95.88 93 GLY A CA 1
ATOM 655 C C . GLY A 1 93 ? -18.080 3.962 28.235 1.00 95.88 93 GLY A C 1
ATOM 656 O O . GLY A 1 93 ? -17.125 3.972 27.462 1.00 95.88 93 GLY A O 1
ATOM 657 N N . ALA A 1 94 ? -17.976 4.376 29.499 1.00 95.62 94 ALA A N 1
ATOM 658 C CA . ALA A 1 94 ? -16.728 4.891 30.055 1.00 95.62 94 ALA A CA 1
ATOM 659 C C . ALA A 1 94 ? -15.563 3.897 29.900 1.00 95.62 94 ALA A C 1
ATOM 661 O O . ALA A 1 94 ? -15.759 2.674 29.942 1.00 95.62 94 ALA A O 1
ATOM 662 N N . SER A 1 95 ? -14.350 4.436 29.786 1.00 95.38 95 SER A N 1
ATOM 663 C CA . SER A 1 95 ? -13.105 3.666 29.764 1.00 95.38 95 SER A CA 1
ATOM 664 C C . SER A 1 95 ? -13.057 2.627 30.887 1.00 95.38 95 SER A C 1
ATOM 666 O O . SER A 1 95 ? -13.304 2.934 32.053 1.00 95.38 95 SER A O 1
ATOM 668 N N . GLY A 1 96 ? -12.747 1.381 30.522 1.00 93.81 96 GLY A N 1
ATOM 669 C CA . GLY A 1 96 ? -12.716 0.239 31.442 1.00 93.81 96 GLY A CA 1
ATOM 670 C C . GLY A 1 96 ? -14.063 -0.455 31.679 1.00 93.81 96 GLY A C 1
ATOM 671 O O . GLY A 1 96 ? -14.083 -1.492 32.334 1.00 93.81 96 GLY A O 1
ATOM 672 N N . SER A 1 97 ? -15.173 0.058 31.139 1.00 97.50 97 SER A N 1
ATOM 673 C CA . SER A 1 97 ? -16.444 -0.679 31.118 1.00 97.50 97 SER A CA 1
ATOM 674 C C . SER A 1 97 ? -16.397 -1.872 30.157 1.00 97.50 97 SER A C 1
ATOM 676 O O . SER A 1 97 ? -15.648 -1.859 29.179 1.00 97.50 97 SER A O 1
ATOM 678 N N . ASP A 1 98 ? -17.257 -2.870 30.374 1.00 97.88 98 ASP A N 1
ATOM 679 C CA . ASP A 1 98 ? -17.348 -4.048 29.495 1.00 97.88 98 ASP A CA 1
ATOM 680 C C . ASP A 1 98 ? -17.603 -3.649 28.032 1.00 97.88 98 ASP A C 1
ATOM 682 O O . ASP A 1 98 ? -16.908 -4.101 27.124 1.00 97.88 98 ASP A O 1
ATOM 686 N N . SER A 1 99 ? -18.528 -2.709 27.802 1.00 97.56 99 SER A N 1
ATOM 687 C CA . SER A 1 99 ? -18.827 -2.181 26.461 1.00 97.56 99 SER A CA 1
ATOM 688 C C . SER A 1 99 ? -17.631 -1.493 25.787 1.00 97.56 99 SER A C 1
ATOM 690 O O . SER A 1 99 ? -17.462 -1.600 24.572 1.00 97.56 99 SER A O 1
ATOM 692 N N . TRP A 1 100 ? -16.764 -0.832 26.563 1.00 98.12 100 TRP A N 1
ATOM 693 C CA . TRP A 1 100 ? -15.528 -0.237 26.058 1.00 98.12 100 TRP A CA 1
ATOM 694 C C . TRP A 1 100 ? -14.502 -1.316 25.690 1.00 98.12 100 TRP A C 1
ATOM 696 O O . TRP A 1 100 ? -13.908 -1.266 24.613 1.00 98.12 100 TRP A O 1
ATOM 706 N N . ILE A 1 101 ? -14.340 -2.341 26.535 1.00 98.12 101 ILE A N 1
ATOM 707 C CA . ILE A 1 101 ? -13.443 -3.475 26.266 1.00 98.12 101 ILE A CA 1
ATOM 708 C C . ILE A 1 101 ? -13.876 -4.202 24.985 1.00 98.12 101 ILE A C 1
ATOM 710 O O . ILE A 1 101 ? -13.039 -4.519 24.137 1.00 98.12 101 ILE A O 1
ATOM 714 N N . GLU A 1 102 ? -15.176 -4.431 24.802 1.00 98.12 102 GLU A N 1
ATOM 715 C CA . GLU A 1 102 ? -15.712 -5.043 23.585 1.00 98.12 102 GLU A CA 1
ATOM 716 C C . GLU A 1 102 ? -15.425 -4.213 22.326 1.00 98.12 102 GLU A C 1
ATOM 718 O O . GLU A 1 102 ? -15.101 -4.779 21.274 1.00 98.12 102 GLU A O 1
ATOM 723 N N . ALA A 1 103 ? -15.529 -2.884 22.415 1.00 98.31 103 ALA A N 1
ATOM 724 C CA . ALA A 1 103 ? -15.209 -1.985 21.311 1.00 98.31 103 ALA A CA 1
ATOM 725 C C . ALA A 1 103 ? -13.714 -2.024 20.962 1.00 98.31 103 ALA A C 1
ATOM 727 O O . ALA A 1 103 ? -13.370 -2.165 19.787 1.00 98.31 103 ALA A O 1
ATOM 728 N N . GLN A 1 104 ? -12.835 -2.012 21.968 1.00 98.12 104 GLN A N 1
ATOM 729 C CA . GLN A 1 104 ? -11.387 -2.146 21.781 1.00 98.12 104 GLN A CA 1
ATOM 730 C C . GLN A 1 104 ? -11.021 -3.482 21.124 1.00 98.12 104 GLN A C 1
ATOM 732 O O . GLN A 1 104 ? -10.250 -3.517 20.169 1.00 98.12 104 GLN A O 1
ATOM 737 N N . GLN A 1 105 ? -11.628 -4.590 21.556 1.00 98.19 105 GLN A N 1
ATOM 738 C CA . GLN A 1 105 ? -11.411 -5.895 20.924 1.00 98.19 105 GLN A CA 1
ATOM 739 C C . GLN A 1 105 ? -11.895 -5.929 19.468 1.00 98.19 105 GLN A C 1
ATOM 741 O O . GLN A 1 105 ? -11.268 -6.562 18.616 1.00 98.19 105 GLN A O 1
ATOM 746 N N . ALA A 1 106 ? -13.024 -5.280 19.168 1.00 98.19 106 ALA A N 1
ATOM 747 C CA . ALA A 1 106 ? -13.525 -5.173 17.802 1.00 98.19 106 ALA A CA 1
ATOM 748 C C . ALA A 1 106 ? -12.587 -4.343 16.918 1.00 98.19 106 ALA A C 1
ATOM 750 O O . ALA A 1 106 ? -12.304 -4.750 15.791 1.00 98.19 106 ALA A O 1
ATOM 751 N N . LEU A 1 107 ? -12.059 -3.240 17.447 1.00 98.19 107 LEU A N 1
ATOM 752 C CA . LEU A 1 107 ? -11.046 -2.430 16.783 1.00 98.19 107 LEU A CA 1
ATOM 753 C C . LEU A 1 107 ? -9.761 -3.230 16.518 1.00 98.19 107 LEU A C 1
ATOM 755 O O . LEU A 1 107 ? -9.279 -3.222 15.391 1.00 98.19 107 LEU A O 1
ATOM 759 N N . SER A 1 108 ? -9.260 -4.009 17.482 1.00 97.88 108 SER A N 1
ATOM 760 C CA . SER A 1 108 ? -8.083 -4.863 17.256 1.00 97.88 108 SER A CA 1
ATOM 761 C C . SER A 1 108 ? -8.311 -5.905 16.154 1.00 97.88 108 SER A C 1
ATOM 763 O O . SER A 1 108 ? -7.408 -6.195 15.370 1.00 97.88 108 SER A O 1
ATOM 765 N N . ARG A 1 109 ? -9.527 -6.459 16.035 1.00 97.06 109 ARG A N 1
ATOM 766 C CA . ARG A 1 109 ? -9.872 -7.348 14.909 1.00 97.06 109 ARG A CA 1
ATOM 767 C C . ARG A 1 109 ? -9.862 -6.605 13.572 1.00 97.06 109 ARG A C 1
ATOM 769 O O . ARG A 1 109 ? -9.411 -7.167 12.579 1.00 97.06 109 ARG A O 1
ATOM 776 N N . LEU A 1 110 ? -10.316 -5.353 13.541 1.00 97.94 110 LEU A N 1
ATOM 777 C CA . LEU A 1 110 ? -10.245 -4.506 12.348 1.00 97.94 110 LEU A CA 1
ATOM 778 C C . LEU A 1 110 ? -8.796 -4.210 11.946 1.00 97.94 110 LEU A C 1
ATOM 780 O O . LEU A 1 110 ? -8.440 -4.352 10.778 1.00 97.94 110 LEU A O 1
ATOM 784 N N . GLU A 1 111 ? -7.937 -3.882 12.906 1.00 97.31 111 GLU A N 1
ATOM 785 C CA . GLU A 1 111 ? -6.501 -3.689 12.675 1.00 97.31 111 GLU A CA 1
ATOM 786 C C . GLU A 1 111 ? -5.834 -4.954 12.115 1.00 97.31 111 GLU A C 1
ATOM 788 O O . GLU A 1 111 ? -5.014 -4.862 11.201 1.00 97.31 111 GLU A O 1
ATOM 793 N N . ALA A 1 112 ? -6.240 -6.140 12.579 1.00 94.75 112 ALA A N 1
ATOM 794 C CA . ALA A 1 112 ? -5.753 -7.401 12.025 1.00 94.75 112 ALA A CA 1
ATOM 795 C C . ALA A 1 112 ? -6.114 -7.564 10.535 1.00 94.75 112 ALA A C 1
ATOM 797 O O . ALA A 1 112 ? -5.272 -8.003 9.756 1.00 94.75 112 ALA A O 1
ATOM 798 N N . THR A 1 113 ? -7.310 -7.143 10.100 1.00 93.69 113 THR A N 1
ATOM 799 C CA . THR A 1 113 ? -7.669 -7.165 8.661 1.00 93.69 113 THR A CA 1
ATOM 800 C C . THR A 1 113 ? -6.825 -6.196 7.826 1.00 93.69 113 THR A C 1
ATOM 802 O O . THR A 1 113 ? -6.503 -6.476 6.670 1.00 93.69 113 THR A O 1
ATOM 805 N N . ARG A 1 114 ? -6.384 -5.076 8.416 1.00 96.12 114 ARG A N 1
ATOM 806 C CA . ARG A 1 114 ? -5.477 -4.125 7.757 1.00 96.12 114 ARG A CA 1
ATOM 807 C C . ARG A 1 114 ? -4.081 -4.715 7.531 1.00 96.12 114 ARG A C 1
ATOM 809 O O . ARG A 1 114 ? -3.430 -4.339 6.556 1.00 96.12 114 ARG A O 1
ATOM 816 N N . ALA A 1 115 ? -3.618 -5.635 8.380 1.00 94.12 115 ALA A N 1
ATOM 817 C CA . ALA A 1 115 ? -2.278 -6.215 8.264 1.00 94.12 115 ALA A CA 1
ATOM 818 C C . ALA A 1 115 ? -2.036 -6.871 6.891 1.00 94.12 115 ALA A C 1
ATOM 820 O O . ALA A 1 115 ? -0.987 -6.651 6.287 1.00 94.12 115 ALA A O 1
ATOM 821 N N . GLU A 1 116 ? -3.030 -7.583 6.351 1.00 91.62 116 GLU A N 1
ATOM 822 C CA . GLU A 1 116 ? -2.936 -8.210 5.024 1.00 91.62 116 GLU A CA 1
ATOM 823 C C . GLU A 1 116 ? -2.866 -7.176 3.890 1.00 91.62 116 GLU A C 1
ATOM 825 O O . GLU A 1 116 ? -2.116 -7.354 2.930 1.00 91.62 116 GLU A O 1
ATOM 830 N N . THR A 1 117 ? -3.581 -6.053 4.028 1.00 97.62 117 THR A N 1
ATOM 831 C CA . THR A 1 117 ? -3.526 -4.942 3.061 1.00 97.62 117 THR A CA 1
ATOM 832 C C . THR A 1 117 ? -2.126 -4.329 3.027 1.00 97.62 117 THR A C 1
ATOM 834 O O . THR A 1 117 ? -1.546 -4.148 1.958 1.00 97.62 117 THR A O 1
ATOM 837 N N . VAL A 1 118 ? -1.555 -4.051 4.204 1.00 98.25 118 VAL A N 1
ATOM 838 C CA . VAL A 1 118 ? -0.215 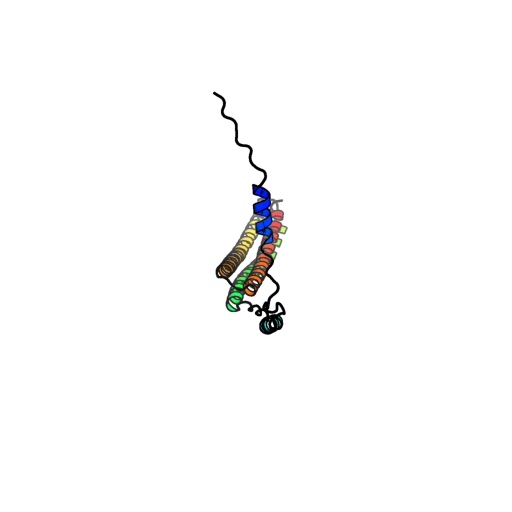-3.457 4.335 1.00 98.25 118 VAL A CA 1
ATOM 839 C C . VAL A 1 118 ? 0.867 -4.407 3.836 1.00 98.25 118 VAL A C 1
ATOM 841 O O . VAL A 1 118 ? 1.798 -3.970 3.167 1.00 98.25 118 VAL A O 1
ATOM 844 N N . LYS A 1 119 ? 0.740 -5.705 4.120 1.00 97.75 119 LYS A N 1
ATOM 845 C CA . LYS A 1 119 ? 1.668 -6.718 3.618 1.00 97.75 119 LYS A CA 1
ATOM 846 C C . LYS A 1 119 ? 1.665 -6.775 2.091 1.00 97.75 119 LYS A C 1
ATOM 848 O O . LYS A 1 119 ? 2.728 -6.718 1.485 1.00 97.75 119 LYS A O 1
ATOM 853 N N . ALA A 1 120 ? 0.487 -6.834 1.471 1.00 98.12 120 ALA A N 1
ATOM 854 C CA . ALA A 1 120 ? 0.376 -6.850 0.014 1.00 98.12 120 ALA A CA 1
ATOM 855 C C . ALA A 1 120 ? 0.896 -5.552 -0.632 1.00 98.12 120 ALA A C 1
ATOM 857 O O . ALA A 1 120 ? 1.479 -5.605 -1.713 1.00 98.12 120 ALA A O 1
ATOM 858 N N . LEU A 1 121 ? 0.723 -4.404 0.033 1.00 98.69 121 LEU A N 1
ATOM 859 C CA . LEU A 1 121 ? 1.304 -3.137 -0.410 1.00 98.69 121 LEU A CA 1
ATOM 860 C C . LEU A 1 121 ? 2.835 -3.157 -0.338 1.00 98.69 121 LEU A C 1
ATOM 862 O O . LEU A 1 121 ? 3.483 -2.764 -1.299 1.00 98.69 121 LEU A O 1
ATOM 866 N N . ALA A 1 122 ? 3.415 -3.686 0.741 1.00 98.75 122 ALA A N 1
ATOM 867 C CA . ALA A 1 122 ? 4.865 -3.832 0.852 1.00 98.75 122 ALA A CA 1
ATOM 868 C C . ALA A 1 122 ? 5.441 -4.761 -0.233 1.00 98.75 122 ALA A C 1
ATOM 870 O O . ALA A 1 122 ? 6.492 -4.466 -0.799 1.00 98.75 122 ALA A O 1
ATOM 871 N N . ASP A 1 123 ? 4.738 -5.851 -0.563 1.00 98.75 123 ASP A N 1
ATOM 872 C CA . ASP A 1 123 ? 5.115 -6.739 -1.670 1.00 98.75 123 ASP A CA 1
ATOM 873 C C . ASP A 1 123 ? 5.075 -6.002 -3.025 1.00 98.75 123 ASP A C 1
ATOM 875 O O . ASP A 1 123 ? 5.957 -6.195 -3.864 1.00 98.75 123 ASP A O 1
ATOM 879 N N . LEU A 1 124 ? 4.069 -5.144 -3.243 1.00 98.88 124 LEU A N 1
ATOM 880 C CA . LEU A 1 124 ? 3.947 -4.313 -4.445 1.00 98.88 124 LEU A CA 1
ATOM 881 C C . LEU A 1 124 ? 5.061 -3.264 -4.538 1.00 98.88 124 LEU A C 1
ATOM 883 O O . LEU A 1 124 ? 5.661 -3.122 -5.602 1.00 98.88 124 LEU A O 1
ATOM 887 N N . ASP A 1 125 ? 5.374 -2.579 -3.44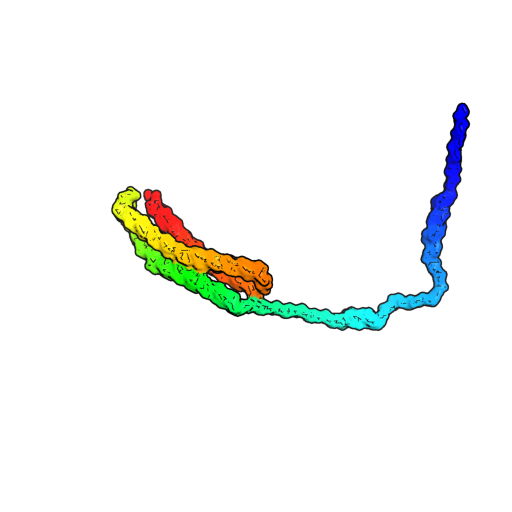0 1.00 98.81 125 ASP A N 1
ATOM 888 C CA . ASP A 1 125 ? 6.463 -1.601 -3.378 1.00 98.81 125 ASP A CA 1
ATOM 889 C C . ASP A 1 125 ? 7.816 -2.260 -3.673 1.00 98.81 125 ASP A C 1
ATOM 891 O O . ASP A 1 125 ? 8.594 -1.763 -4.489 1.00 98.81 125 ASP A O 1
ATOM 895 N N . ALA A 1 126 ? 8.080 -3.422 -3.066 1.00 98.81 126 ALA A N 1
ATOM 896 C CA . ALA A 1 126 ? 9.297 -4.188 -3.311 1.00 98.81 126 ALA A CA 1
ATOM 897 C C . ALA A 1 126 ? 9.399 -4.652 -4.772 1.00 98.81 126 ALA A C 1
ATOM 899 O O . ALA A 1 126 ? 10.471 -4.577 -5.374 1.00 98.81 126 ALA A O 1
ATOM 900 N N . PHE A 1 127 ? 8.285 -5.098 -5.361 1.00 98.75 127 PHE A N 1
ATOM 901 C CA . PHE A 1 127 ? 8.232 -5.474 -6.770 1.00 98.75 127 PHE A CA 1
ATOM 902 C C . PHE A 1 127 ? 8.507 -4.278 -7.688 1.00 98.75 127 PHE A C 1
ATOM 904 O O . PHE A 1 127 ? 9.336 -4.380 -8.590 1.00 98.75 127 PHE A O 1
ATOM 911 N N . ALA A 1 128 ? 7.861 -3.134 -7.447 1.00 98.56 128 ALA A N 1
ATOM 912 C CA . ALA A 1 128 ? 8.057 -1.931 -8.249 1.00 98.56 128 ALA A CA 1
ATOM 913 C C . ALA A 1 128 ? 9.513 -1.442 -8.207 1.00 98.56 128 ALA A C 1
ATOM 915 O O . ALA A 1 128 ? 10.078 -1.100 -9.248 1.00 98.56 128 ALA A O 1
ATOM 916 N N . LEU A 1 129 ? 10.139 -1.482 -7.026 1.00 98.50 129 LEU A N 1
ATOM 917 C CA . LEU A 1 129 ? 11.542 -1.114 -6.850 1.00 98.50 129 LEU A CA 1
ATOM 918 C C . LEU A 1 129 ? 12.478 -2.069 -7.605 1.00 98.50 129 LEU A C 1
ATOM 920 O O . LEU A 1 129 ? 13.359 -1.618 -8.332 1.00 98.50 129 LEU A O 1
ATOM 924 N N . ALA A 1 130 ? 12.230 -3.380 -7.523 1.00 98.50 130 ALA A N 1
ATOM 925 C CA . ALA A 1 130 ? 13.016 -4.379 -8.245 1.00 98.50 130 ALA A CA 1
ATOM 926 C C . ALA A 1 130 ? 12.944 -4.199 -9.772 1.00 98.50 130 ALA A C 1
ATOM 928 O O . ALA A 1 130 ? 13.949 -4.363 -10.462 1.00 98.50 130 ALA A O 1
ATOM 929 N N . GLN A 1 131 ? 11.779 -3.826 -10.312 1.00 98.38 131 GLN A N 1
ATOM 930 C CA . GLN A 1 131 ? 11.630 -3.552 -11.744 1.00 98.38 131 GLN A CA 1
ATOM 931 C C . GLN A 1 131 ? 12.372 -2.278 -12.170 1.00 98.38 131 GLN A C 1
ATOM 933 O O . GLN A 1 131 ? 12.962 -2.250 -13.252 1.00 98.38 131 GLN A O 1
ATOM 938 N N . ALA A 1 132 ? 12.376 -1.241 -11.328 1.00 96.38 132 ALA A N 1
ATOM 939 C CA . ALA A 1 132 ? 13.154 -0.032 -11.580 1.00 96.38 132 ALA A CA 1
ATOM 940 C C . ALA A 1 132 ? 14.666 -0.330 -11.601 1.00 96.38 132 ALA A C 1
ATOM 942 O O . ALA A 1 132 ? 15.349 0.061 -12.548 1.00 96.38 132 ALA A O 1
ATOM 943 N N . ASP A 1 133 ? 15.167 -1.099 -10.629 1.00 98.00 133 ASP A N 1
ATOM 944 C CA . ASP A 1 133 ? 16.578 -1.510 -10.556 1.00 98.00 133 ASP A CA 1
ATOM 945 C C . ASP A 1 133 ? 16.993 -2.408 -11.734 1.00 98.00 133 ASP A C 1
ATOM 947 O O . ASP A 1 133 ? 18.126 -2.339 -12.214 1.00 98.00 133 ASP A O 1
ATOM 951 N N . ALA A 1 134 ? 16.067 -3.225 -12.244 1.00 97.44 134 ALA A N 1
ATOM 952 C CA . ALA A 1 134 ? 16.273 -4.063 -13.424 1.00 97.44 134 ALA A CA 1
ATOM 953 C C . ALA A 1 134 ? 16.262 -3.282 -14.755 1.00 97.44 134 ALA A C 1
ATOM 955 O O . ALA A 1 134 ? 16.452 -3.882 -15.815 1.00 97.44 134 ALA A O 1
ATOM 956 N N . GLY A 1 135 ? 16.047 -1.962 -14.728 1.00 96.69 135 GLY A N 1
ATOM 957 C CA . GLY A 1 135 ? 16.045 -1.120 -15.923 1.00 96.69 135 GLY A CA 1
ATOM 958 C C . GLY A 1 135 ? 14.770 -1.241 -16.756 1.00 96.69 135 GLY A C 1
ATOM 959 O O . GLY A 1 135 ? 14.830 -1.147 -17.985 1.00 96.69 135 GLY A O 1
ATOM 960 N N . ALA A 1 136 ? 13.617 -1.461 -16.112 1.00 97.19 136 ALA A N 1
ATOM 961 C CA . ALA A 1 136 ? 12.328 -1.412 -16.793 1.00 97.19 136 ALA A CA 1
ATOM 962 C C . ALA A 1 136 ? 12.155 -0.085 -17.553 1.00 97.19 136 ALA A C 1
ATOM 964 O O . ALA A 1 136 ? 12.609 0.977 -17.120 1.00 97.19 136 ALA A O 1
ATOM 965 N N . ASN A 1 137 ? 11.484 -0.142 -18.706 1.00 95.62 137 ASN A N 1
ATOM 966 C CA . ASN A 1 137 ? 11.286 1.050 -19.523 1.00 95.62 137 ASN A CA 1
ATOM 967 C C . ASN A 1 137 ? 10.422 2.106 -18.788 1.00 95.62 137 ASN A C 1
ATOM 969 O O . ASN A 1 137 ? 9.638 1.750 -17.900 1.00 95.62 137 ASN A O 1
ATOM 973 N N . PRO A 1 138 ? 10.515 3.398 -19.163 1.00 95.44 138 PRO A N 1
ATOM 974 C CA . PRO A 1 138 ? 9.807 4.472 -18.462 1.00 95.44 138 PRO A CA 1
ATOM 975 C C . PRO A 1 138 ? 8.290 4.267 -18.363 1.00 95.44 138 PRO A C 1
ATOM 977 O O . PRO A 1 138 ? 7.714 4.513 -17.307 1.00 95.44 138 PRO A O 1
ATOM 980 N N . ALA A 1 139 ? 7.654 3.747 -19.419 1.00 96.62 139 ALA A N 1
ATOM 981 C CA . ALA A 1 139 ? 6.217 3.475 -19.431 1.00 96.62 139 ALA A CA 1
ATOM 982 C C . ALA A 1 139 ? 5.815 2.408 -18.395 1.00 96.62 139 ALA A C 1
ATOM 984 O O . ALA A 1 139 ? 4.763 2.504 -17.764 1.00 96.62 139 ALA A O 1
ATOM 985 N N . THR A 1 140 ? 6.662 1.396 -18.188 1.00 97.94 140 THR A N 1
ATOM 986 C CA . THR A 1 140 ? 6.458 0.364 -17.163 1.00 97.94 140 THR A CA 1
ATOM 987 C C . THR A 1 140 ? 6.604 0.958 -15.768 1.00 97.94 140 THR A C 1
ATOM 989 O O . THR A 1 140 ? 5.736 0.741 -14.929 1.00 97.94 140 THR A O 1
ATOM 992 N N . VAL A 1 141 ? 7.657 1.743 -15.524 1.00 97.75 141 VAL A N 1
ATOM 993 C CA . VAL A 1 141 ? 7.891 2.393 -14.222 1.00 97.75 141 VAL A CA 1
ATOM 994 C C . VAL A 1 141 ? 6.742 3.337 -13.860 1.00 97.75 141 VAL A C 1
ATOM 996 O O . VAL A 1 141 ? 6.239 3.285 -12.740 1.00 97.75 141 VAL A O 1
ATOM 999 N N . GLU A 1 142 ? 6.272 4.148 -14.810 1.00 97.81 142 GLU A N 1
ATOM 1000 C CA . GLU A 1 142 ? 5.116 5.030 -14.620 1.00 97.81 142 GLU A CA 1
ATOM 1001 C C . GLU A 1 142 ? 3.855 4.234 -14.257 1.00 97.81 142 GLU A C 1
ATOM 1003 O O . GLU A 1 142 ? 3.156 4.560 -13.293 1.00 97.81 142 GLU A O 1
ATOM 1008 N N . ARG A 1 143 ? 3.586 3.142 -14.986 1.00 98.44 143 ARG A N 1
ATOM 1009 C CA . ARG A 1 143 ? 2.415 2.298 -14.731 1.00 98.44 143 ARG A CA 1
ATOM 1010 C C . ARG A 1 143 ? 2.474 1.626 -13.359 1.00 98.44 143 ARG A C 1
ATOM 1012 O O . ARG A 1 143 ? 1.454 1.584 -12.673 1.00 98.44 143 ARG A O 1
ATOM 1019 N N . LEU A 1 144 ? 3.643 1.136 -12.948 1.00 98.75 144 LEU A N 1
ATOM 1020 C CA . LEU A 1 144 ? 3.858 0.577 -11.611 1.00 98.75 144 LEU A CA 1
ATOM 1021 C C . LEU A 1 144 ? 3.649 1.635 -10.525 1.00 98.75 144 LEU A C 1
ATOM 1023 O O . LEU A 1 144 ? 2.943 1.368 -9.558 1.00 98.75 144 LEU A O 1
ATOM 1027 N N . GLY A 1 145 ? 4.167 2.851 -10.724 1.00 98.56 145 GLY A N 1
ATOM 1028 C CA . GLY A 1 145 ? 3.950 3.971 -9.807 1.00 98.56 145 GLY A CA 1
ATOM 1029 C C . GLY A 1 145 ? 2.467 4.305 -9.617 1.00 98.56 145 GLY A C 1
ATOM 1030 O O . GLY A 1 145 ? 2.021 4.496 -8.487 1.00 98.56 145 GLY A O 1
ATOM 1031 N N . ALA A 1 146 ? 1.677 4.303 -10.696 1.00 98.69 146 ALA A N 1
ATOM 1032 C CA . ALA A 1 146 ? 0.231 4.516 -10.616 1.00 98.69 146 ALA A CA 1
ATOM 1033 C C . ALA A 1 146 ? -0.490 3.404 -9.828 1.00 98.69 146 ALA A C 1
ATOM 1035 O O . ALA A 1 146 ? -1.364 3.694 -9.012 1.00 98.69 146 ALA A O 1
ATOM 1036 N N . ILE A 1 147 ? -0.106 2.140 -10.039 1.00 98.81 147 ILE A N 1
ATOM 1037 C CA . ILE A 1 147 ? -0.666 0.987 -9.316 1.00 98.81 147 ILE A CA 1
ATOM 1038 C C . ILE A 1 147 ? -0.308 1.048 -7.822 1.00 98.81 147 ILE A C 1
ATOM 1040 O O . ILE A 1 147 ? -1.172 0.850 -6.966 1.00 98.81 147 ILE A O 1
ATOM 1044 N N . THR A 1 148 ? 0.942 1.378 -7.494 1.00 98.81 148 THR A N 1
ATOM 1045 C CA . THR A 1 148 ? 1.387 1.601 -6.113 1.00 98.81 148 THR A CA 1
ATOM 1046 C C . THR A 1 148 ? 0.595 2.721 -5.440 1.00 98.81 148 THR A C 1
ATOM 1048 O O . THR A 1 148 ? 0.109 2.532 -4.326 1.00 98.81 148 THR A O 1
ATOM 1051 N N . ALA A 1 149 ? 0.404 3.859 -6.113 1.00 98.81 149 ALA A N 1
ATOM 1052 C CA . ALA A 1 149 ? -0.356 4.985 -5.571 1.00 98.81 149 ALA A CA 1
ATOM 1053 C C . ALA A 1 149 ? -1.819 4.614 -5.262 1.00 98.81 149 ALA A C 1
ATOM 1055 O O . ALA A 1 149 ? -2.364 5.030 -4.237 1.00 98.81 149 ALA A O 1
ATOM 1056 N N . GLU A 1 150 ? -2.451 3.789 -6.103 1.00 98.69 150 GLU A N 1
ATOM 1057 C CA . GLU A 1 150 ? -3.790 3.256 -5.825 1.00 98.69 150 GLU A CA 1
ATOM 1058 C C . GLU A 1 150 ? -3.796 2.399 -4.548 1.00 98.69 150 GLU A C 1
ATOM 1060 O O . GLU A 1 150 ? -4.633 2.598 -3.661 1.00 98.69 150 GLU A O 1
ATOM 1065 N N . GLY A 1 151 ? -2.832 1.483 -4.418 1.00 98.69 151 GLY A N 1
ATOM 1066 C CA . GLY A 1 151 ? -2.691 0.639 -3.232 1.00 98.69 151 GLY A CA 1
ATOM 1067 C C . GLY A 1 151 ? -2.446 1.440 -1.946 1.00 98.69 151 GLY A C 1
ATOM 1068 O O . GLY A 1 151 ? -3.053 1.152 -0.910 1.00 98.69 151 GLY A O 1
ATOM 1069 N N . GLN A 1 152 ? -1.619 2.486 -2.020 1.00 98.81 152 GLN A N 1
ATOM 1070 C CA . GLN A 1 152 ? -1.371 3.420 -0.917 1.00 98.81 152 GLN A CA 1
ATOM 1071 C C . GLN A 1 152 ? -2.656 4.128 -0.476 1.00 98.81 152 GLN A C 1
ATOM 1073 O O . GLN A 1 152 ? -2.948 4.169 0.719 1.00 98.81 152 GLN A O 1
ATOM 1078 N N . GLY A 1 153 ? -3.475 4.596 -1.424 1.00 98.75 153 GLY A N 1
ATOM 1079 C CA . GLY A 1 153 ? -4.756 5.239 -1.122 1.00 98.75 153 GLY A CA 1
ATOM 1080 C C . GLY A 1 153 ? -5.700 4.353 -0.298 1.00 98.75 153 GLY A C 1
ATOM 1081 O O . GLY A 1 153 ? -6.347 4.833 0.635 1.00 98.75 153 GLY A O 1
ATOM 1082 N N . ILE A 1 154 ? -5.734 3.045 -0.576 1.00 98.62 154 ILE A N 1
ATOM 1083 C CA . ILE A 1 154 ? -6.525 2.076 0.203 1.00 98.62 154 ILE A CA 1
ATOM 1084 C C . ILE A 1 154 ? -5.975 1.951 1.631 1.00 98.62 154 ILE A C 1
ATOM 1086 O O . ILE A 1 154 ? -6.731 2.051 2.602 1.00 98.62 154 ILE A O 1
ATOM 1090 N N . ALA A 1 155 ? -4.663 1.746 1.775 1.00 98.56 155 ALA A N 1
ATOM 1091 C CA . ALA A 1 155 ? -4.022 1.564 3.078 1.00 98.56 155 ALA A CA 1
ATOM 1092 C C . ALA A 1 155 ? -4.115 2.817 3.971 1.00 98.56 155 ALA A C 1
ATOM 1094 O O . ALA A 1 155 ? -4.239 2.704 5.200 1.00 98.56 155 ALA A O 1
ATOM 1095 N N . ASP A 1 156 ? -4.075 4.000 3.359 1.00 98.69 156 ASP A N 1
ATOM 1096 C CA . ASP A 1 156 ? -4.220 5.294 4.022 1.00 98.69 156 ASP A CA 1
ATOM 1097 C C . ASP A 1 156 ? -5.659 5.537 4.484 1.00 98.69 156 ASP A C 1
ATOM 1099 O O . ASP A 1 156 ? -5.873 5.944 5.628 1.00 98.69 156 ASP A O 1
ATOM 1103 N N . ALA A 1 157 ? -6.654 5.211 3.653 1.00 98.44 157 ALA A N 1
ATOM 1104 C CA . ALA A 1 157 ? -8.060 5.292 4.043 1.00 98.44 157 ALA A CA 1
ATOM 1105 C C . ALA A 1 157 ? -8.362 4.399 5.260 1.00 98.44 157 ALA A C 1
ATOM 1107 O O . ALA A 1 157 ? -8.991 4.849 6.219 1.00 98.44 157 ALA A O 1
ATOM 1108 N N . GLN A 1 158 ? -7.857 3.160 5.270 1.00 98.62 158 GLN A N 1
ATOM 1109 C CA . GLN A 1 158 ? -7.988 2.255 6.419 1.00 98.62 158 GLN A CA 1
ATOM 1110 C C . GLN A 1 158 ? -7.331 2.822 7.684 1.00 98.62 158 GLN A C 1
ATOM 1112 O O . GLN A 1 158 ? -7.911 2.744 8.769 1.00 98.62 158 GLN A O 1
ATOM 1117 N N . ARG A 1 159 ? -6.126 3.398 7.557 1.00 98.44 159 ARG A N 1
ATOM 1118 C CA . ARG A 1 159 ? -5.416 4.026 8.681 1.00 98.44 159 ARG A CA 1
ATOM 1119 C C . ARG A 1 159 ? -6.239 5.171 9.275 1.00 98.44 159 ARG A C 1
ATOM 1121 O O . ARG A 1 159 ? -6.465 5.180 10.480 1.00 98.44 159 ARG A O 1
ATOM 1128 N N . GLY A 1 160 ? -6.764 6.063 8.434 1.00 98.50 160 GLY A N 1
ATOM 1129 C CA . GLY A 1 160 ? -7.585 7.187 8.890 1.00 98.50 160 GLY A CA 1
ATOM 1130 C C . GLY A 1 160 ? -8.900 6.768 9.565 1.00 98.50 160 GLY A C 1
ATOM 1131 O O . GLY A 1 160 ? -9.387 7.459 10.459 1.00 98.50 160 GLY A O 1
ATOM 1132 N N . GLU A 1 161 ? -9.493 5.636 9.173 1.00 98.38 161 GLU A N 1
ATOM 1133 C CA . GLU A 1 161 ? -10.652 5.061 9.876 1.00 98.38 161 GLU A CA 1
ATOM 1134 C C . GLU A 1 161 ? -10.287 4.538 11.269 1.00 98.38 161 GLU A C 1
ATOM 1136 O O . GLU A 1 161 ? -10.997 4.827 12.233 1.00 98.38 161 GLU A O 1
ATOM 1141 N N . ILE A 1 162 ? -9.181 3.794 11.380 1.00 98.44 162 ILE A N 1
ATOM 1142 C CA . ILE A 1 162 ? -8.684 3.273 12.661 1.00 98.44 162 ILE A CA 1
ATOM 1143 C C . ILE A 1 162 ? -8.376 4.423 13.619 1.00 98.44 162 ILE A C 1
ATOM 1145 O O . ILE A 1 162 ? -8.858 4.407 14.747 1.00 98.44 162 ILE A O 1
ATOM 1149 N N . GLU A 1 163 ? -7.648 5.446 13.167 1.00 98.44 163 GLU A N 1
ATOM 1150 C CA . GLU A 1 163 ? -7.287 6.608 13.990 1.00 98.44 163 GLU A CA 1
ATOM 1151 C C . GLU A 1 163 ? -8.530 7.332 14.529 1.00 98.44 163 GLU A C 1
ATOM 1153 O O . GLU A 1 163 ? -8.587 7.697 15.705 1.00 98.44 163 GLU A O 1
ATOM 1158 N N . ARG A 1 164 ? -9.576 7.482 13.705 1.00 98.12 164 ARG A N 1
ATOM 1159 C CA . ARG A 1 164 ? -10.852 8.064 14.150 1.00 98.12 164 ARG A CA 1
ATOM 1160 C C . ARG A 1 164 ? -11.558 7.215 15.202 1.00 98.12 164 ARG A C 1
ATOM 1162 O O . ARG A 1 164 ? -12.100 7.767 16.157 1.00 98.12 164 ARG A O 1
ATOM 1169 N N . LEU A 1 165 ? -11.564 5.893 15.036 1.00 98.12 165 LEU A N 1
ATOM 1170 C CA . LEU A 1 165 ? -12.166 4.976 16.007 1.00 98.12 165 LEU A CA 1
ATOM 1171 C C . LEU A 1 165 ? -11.389 4.979 17.328 1.00 98.12 165 LEU A C 1
ATOM 1173 O O . LEU A 1 165 ? -11.997 5.100 18.389 1.00 98.12 165 LEU A O 1
ATOM 1177 N N . GLN A 1 166 ? -10.058 4.936 17.266 1.00 97.75 166 GLN A N 1
ATOM 1178 C CA . GLN A 1 166 ? -9.181 5.051 18.433 1.00 97.75 166 GLN A CA 1
ATOM 1179 C C . GLN A 1 166 ? -9.437 6.352 19.200 1.00 97.75 166 GLN A C 1
ATOM 1181 O O . GLN A 1 166 ? -9.626 6.324 20.416 1.00 97.75 166 GLN A O 1
ATOM 1186 N N . ALA A 1 167 ? -9.510 7.485 18.494 1.00 96.94 167 ALA A N 1
ATOM 1187 C CA . ALA A 1 167 ? -9.813 8.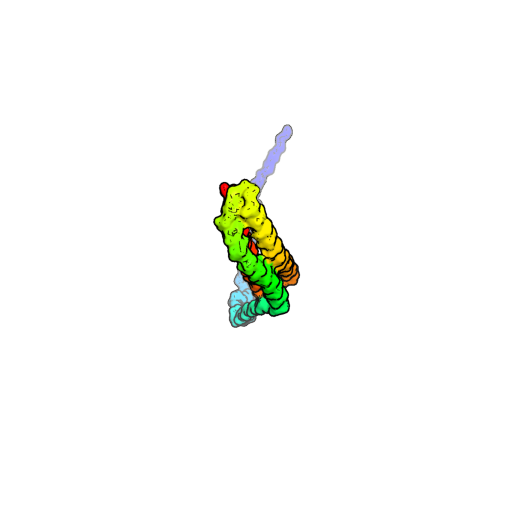777 19.101 1.00 96.94 167 ALA A CA 1
ATOM 1188 C C . ALA A 1 167 ? -11.179 8.783 19.811 1.00 96.94 167 ALA A C 1
ATOM 1190 O O . ALA A 1 167 ? -11.287 9.322 20.909 1.00 96.94 167 ALA A O 1
ATOM 1191 N N . SER A 1 168 ? -12.200 8.140 19.230 1.00 95.75 168 SER A N 1
ATOM 1192 C CA . SER A 1 168 ? -13.533 8.039 19.849 1.00 95.75 168 SER A CA 1
ATOM 1193 C C . SER A 1 168 ? -13.584 7.166 21.106 1.00 95.75 168 SER A C 1
ATOM 1195 O O . SER A 1 168 ? -14.474 7.352 21.925 1.00 95.75 168 SER A O 1
ATOM 1197 N N . LEU A 1 169 ? -12.636 6.236 21.265 1.00 95.19 169 LEU A N 1
ATOM 1198 C CA . LEU A 1 169 ? -12.556 5.310 22.402 1.00 95.19 169 LEU A CA 1
ATOM 1199 C C . LEU A 1 169 ? -11.581 5.766 23.492 1.00 95.19 169 LEU A C 1
ATOM 1201 O O . LEU A 1 169 ? -11.503 5.138 24.545 1.00 95.19 169 LEU A O 1
ATOM 1205 N N . SER A 1 170 ? -10.810 6.821 23.238 1.00 89.38 170 SER A N 1
ATOM 1206 C CA . SER A 1 170 ? -9.813 7.343 24.181 1.00 89.38 170 SER A CA 1
ATOM 1207 C C . SER A 1 170 ? -10.331 8.524 25.017 1.00 89.38 170 SER A C 1
ATOM 1209 O O . SER A 1 170 ? -9.628 8.962 25.927 1.00 89.38 170 SER A O 1
ATOM 1211 N N . GLY A 1 171 ? -11.515 9.055 24.686 1.00 69.50 171 GLY A N 1
ATOM 1212 C CA . GLY A 1 171 ? -12.216 10.112 25.429 1.00 69.50 171 GLY A CA 1
ATOM 1213 C C . GLY A 1 171 ? -13.195 9.542 26.442 1.00 69.50 171 GLY A C 1
ATOM 1214 O O . GLY A 1 171 ? -13.290 10.131 27.540 1.00 69.50 171 GLY A O 1
#

Sequence (171 aa):
MHRPLPRFCAAAPALLLASLAAGCAAPGDFPSLQPRPIERALAEADAAPDPVPAPADAETVGKAEALLGKIQGGGRDFGALLPEVRRRAAAAGASGSDSWIEAQQALSRLEATRAETVKALADLDAFALAQADAGANPATVERLGAITAEGQGIADAQRGEIERLQASLSG

Secondary structure (DSSP, 8-state):
--PPPP---TTHHHHHHHHHGGG-PPS--PPP-SPPHHHHHHHSSPPPPPPPPPPP-HHHHHHHHHHHHHHHHHHHHHHHHHHHHHHHHHT--STTSHHHHHHHHHHHHHHHHHHHHHHHHHHHHHHHHHHHHTT--HHHHHHHHHHHHHHHHHHHHHHHHHHHHHHHH--

pLDDT: mean 88.92, std 14.41, range [40.91, 98.88]

Foldseek 3Di:
DDDDDDDDDPCVVVVVVVVVVPPDDDDDPDDDPPDDPVNVVVVPPPDDDDDDFDAADPVLLVVLVVLLVQLVVLLVVLVVLLVVLVVLLVVADDPPDPSLVVSVVSLVVSVVSLVSLVVSLVVLVVSLVVCVVVVGGPNNNVSSVVSSVSSVVSSVVSVVSSVVSVVSSVD